Protein AF-A0A972Z982-F1 (afdb_monomer_lite)

Secondary structure (DSSP, 8-state):
----S-SS-S-----HHHHHHHHHHHHHSSS-GGGGS-GGGTTT--HHHHHHHHHHHHHTHHHHHHHHHHHHHHHHTTS-GGGGGTT--PPPHHHHHHTTT-HHHHHHHHHHHHHHHHHHHHTT--HHHHHHHHHHHHHHHHHHT--

Structure (mmCIF, N/CA/C/O backbone):
data_AF-A0A972Z982-F1
#
_entry.id   AF-A0A972Z982-F1
#
loop_
_atom_site.group_PDB
_atom_site.id
_atom_site.type_symbol
_atom_site.label_atom_id
_atom_site.label_alt_id
_atom_site.label_comp_id
_atom_site.label_asym_id
_atom_site.label_entity_id
_atom_site.label_seq_id
_atom_site.pdbx_PDB_ins_code
_atom_site.Cartn_x
_atom_site.Cartn_y
_atom_site.Cartn_z
_atom_site.occupancy
_atom_site.B_iso_or_equiv
_atom_site.auth_seq_id
_atom_site.auth_comp_id
_atom_site.auth_asym_id
_atom_site.auth_atom_id
_atom_site.pdbx_PDB_model_num
ATOM 1 N N . MET A 1 1 ? 2.635 9.068 -37.076 1.00 41.88 1 MET A N 1
ATOM 2 C CA . MET A 1 1 ? 1.487 8.275 -36.590 1.00 41.88 1 MET A CA 1
ATOM 3 C C . MET A 1 1 ? 1.966 6.853 -36.351 1.00 41.88 1 MET A C 1
ATOM 5 O O . MET A 1 1 ? 2.399 6.211 -37.291 1.00 41.88 1 MET A O 1
ATOM 9 N N . SER A 1 2 ? 1.968 6.411 -35.096 1.00 34.19 2 SER A N 1
ATOM 10 C CA . SER A 1 2 ? 2.138 5.009 -34.703 1.00 34.19 2 SER A CA 1
ATOM 11 C C . SER A 1 2 ? 1.362 4.847 -33.404 1.00 34.19 2 SER A C 1
ATOM 13 O O . SER A 1 2 ? 1.885 5.094 -32.318 1.00 34.19 2 SER A O 1
ATOM 15 N N . THR A 1 3 ? 0.073 4.547 -33.521 1.00 48.62 3 THR A N 1
ATOM 16 C CA . THR A 1 3 ? -0.761 4.127 -32.396 1.00 48.62 3 THR A CA 1
ATOM 17 C C . THR A 1 3 ? -0.294 2.734 -32.002 1.00 48.62 3 THR A C 1
ATOM 19 O O . THR A 1 3 ? -0.698 1.743 -32.609 1.00 48.62 3 THR A O 1
ATOM 22 N N . GLY A 1 4 ? 0.627 2.673 -31.036 1.00 48.94 4 GLY A N 1
ATOM 23 C CA . GLY A 1 4 ? 0.966 1.423 -30.364 1.00 48.94 4 GLY A CA 1
ATOM 24 C C . GLY A 1 4 ? -0.307 0.726 -29.863 1.00 48.94 4 GLY A C 1
ATOM 25 O O . GLY A 1 4 ? -1.333 1.392 -29.687 1.00 48.94 4 GLY A O 1
ATOM 26 N N . PRO A 1 5 ? -0.268 -0.604 -29.681 1.00 49.78 5 PRO A N 1
ATOM 27 C CA . PRO A 1 5 ? -1.452 -1.394 -29.355 1.00 49.78 5 PRO A CA 1
ATOM 28 C C . PRO A 1 5 ? -2.155 -0.821 -28.114 1.00 49.78 5 PRO A C 1
ATOM 30 O O . PRO A 1 5 ? -1.471 -0.239 -27.266 1.00 49.78 5 PRO A O 1
ATOM 33 N N . PRO A 1 6 ? -3.494 -0.948 -28.011 1.00 47.31 6 PRO A N 1
ATOM 34 C CA . PRO A 1 6 ? -4.295 -0.311 -26.970 1.00 47.31 6 PRO A CA 1
ATOM 35 C C . PRO A 1 6 ? -3.637 -0.452 -25.594 1.00 47.31 6 PRO A C 1
ATOM 37 O O . PRO A 1 6 ? -3.368 -1.543 -25.101 1.00 47.31 6 PRO A O 1
ATOM 40 N N . ASP A 1 7 ? -3.331 0.705 -25.009 1.00 47.25 7 ASP A N 1
ATOM 41 C CA . ASP A 1 7 ? -2.361 0.911 -23.925 1.00 47.25 7 ASP A CA 1
ATOM 42 C C . ASP A 1 7 ? -2.836 0.447 -22.535 1.00 47.25 7 ASP A C 1
ATOM 44 O O . ASP A 1 7 ? -2.218 0.726 -21.499 1.00 47.25 7 ASP A O 1
ATOM 48 N N . VAL A 1 8 ? -3.945 -0.274 -22.506 1.00 48.09 8 VAL A N 1
ATOM 49 C CA . VAL A 1 8 ? -4.535 -0.907 -21.339 1.00 48.09 8 VAL A CA 1
ATOM 50 C C . VAL A 1 8 ? -4.539 -2.376 -21.694 1.00 48.09 8 VAL A C 1
ATOM 52 O O . VAL A 1 8 ? -5.206 -2.725 -22.654 1.00 48.09 8 VAL A O 1
ATOM 55 N N . LEU A 1 9 ? -3.815 -3.222 -20.955 1.00 40.62 9 LEU A N 1
ATOM 56 C CA . LEU A 1 9 ? -4.176 -4.638 -20.905 1.00 40.62 9 LEU A CA 1
ATOM 57 C C . LEU A 1 9 ? -5.641 -4.657 -20.449 1.00 40.62 9 LEU A C 1
ATOM 59 O O . LEU A 1 9 ? -5.896 -4.337 -19.279 1.00 40.62 9 LEU A O 1
ATOM 63 N N . PRO A 1 10 ? -6.612 -4.910 -21.348 1.00 41.62 10 PRO A N 1
ATOM 64 C CA . PRO A 1 10 ? -7.936 -5.243 -20.879 1.00 41.62 10 PRO A CA 1
ATOM 65 C C . PRO A 1 10 ? -7.746 -6.597 -20.207 1.00 41.62 10 PRO A C 1
ATOM 67 O O . PRO A 1 10 ? -7.065 -7.460 -20.751 1.00 41.62 10 PRO A O 1
ATOM 70 N N . TYR A 1 11 ? -8.297 -6.772 -19.015 1.00 41.81 11 TYR A N 1
ATOM 71 C CA . TYR A 1 11 ? -8.087 -7.978 -18.220 1.00 41.81 11 TYR A CA 1
ATOM 72 C C . TYR A 1 11 ? -6.721 -8.045 -17.527 1.00 41.81 11 TYR A C 1
ATOM 74 O O . TYR A 1 11 ? -5.819 -8.779 -17.909 1.00 41.81 11 TYR A O 1
ATOM 82 N N . VAL A 1 12 ? -6.615 -7.372 -16.381 1.00 48.28 12 VAL A N 1
ATOM 83 C CA . VAL A 1 12 ? -6.021 -8.106 -15.269 1.00 48.28 12 VAL A CA 1
ATOM 84 C C . VAL A 1 12 ? -6.963 -8.031 -14.077 1.00 48.28 12 VAL A C 1
ATOM 86 O O . VAL A 1 12 ? -7.059 -6.970 -13.453 1.00 48.28 12 VAL A O 1
ATOM 89 N N . PRO A 1 13 ? -7.651 -9.130 -13.717 1.00 45.72 13 PRO A N 1
ATOM 90 C CA . PRO A 1 13 ? -8.226 -9.300 -12.392 1.00 45.72 13 PRO A CA 1
ATOM 91 C C . PRO A 1 13 ? -7.080 -9.518 -11.392 1.00 45.72 13 PRO A C 1
ATOM 93 O O . PRO A 1 13 ? -7.070 -10.469 -10.617 1.00 45.72 13 PRO A O 1
ATOM 96 N N . LEU A 1 14 ? -6.066 -8.647 -11.419 1.00 54.94 14 LEU A N 1
ATOM 97 C CA . LEU A 1 14 ? -5.087 -8.573 -10.354 1.00 54.94 14 LEU A CA 1
ATOM 98 C C . LEU A 1 14 ? -5.860 -8.057 -9.152 1.00 54.94 14 LEU A C 1
ATOM 100 O O . LEU A 1 14 ? -6.114 -6.858 -9.009 1.00 54.94 14 LEU A O 1
ATOM 104 N N . CYS A 1 15 ? -6.266 -9.006 -8.312 1.00 71.62 15 CYS A N 1
ATOM 105 C CA . CYS A 1 15 ? -6.743 -8.749 -6.970 1.00 71.62 15 CYS A CA 1
ATOM 106 C C . CYS A 1 15 ? -5.826 -7.699 -6.330 1.00 71.62 15 CYS A C 1
ATOM 108 O O . CYS A 1 15 ? -4.606 -7.735 -6.519 1.00 71.62 15 CYS A O 1
ATOM 110 N N . THR A 1 16 ? -6.394 -6.748 -5.585 1.00 73.81 16 THR A N 1
ATOM 111 C CA . THR A 1 16 ? -5.641 -5.691 -4.889 1.00 73.81 16 THR A CA 1
ATOM 112 C C . THR A 1 16 ? -4.425 -6.249 -4.144 1.00 73.81 16 THR A C 1
ATOM 114 O O . THR A 1 16 ? -3.374 -5.610 -4.136 1.00 73.81 16 THR A O 1
ATOM 117 N N . LEU A 1 17 ? -4.531 -7.476 -3.621 1.00 79.06 17 LEU A N 1
ATOM 118 C CA . LEU A 1 17 ? -3.430 -8.224 -3.024 1.00 79.06 17 LEU A CA 1
ATOM 119 C C . LEU A 1 17 ? -2.216 -8.381 -3.947 1.00 79.06 17 LEU A C 1
ATOM 121 O O . LEU A 1 17 ? -1.097 -8.125 -3.524 1.00 79.06 17 LEU A O 1
ATOM 125 N N . VAL A 1 18 ? -2.410 -8.768 -5.206 1.00 81.88 18 VAL A N 1
ATOM 126 C CA . VAL A 1 18 ? -1.296 -9.017 -6.127 1.00 81.88 18 VAL A CA 1
ATOM 127 C C . VAL A 1 18 ? -0.607 -7.711 -6.520 1.00 81.88 18 VAL A C 1
ATOM 129 O O . VAL A 1 18 ? 0.618 -7.651 -6.574 1.00 81.88 18 VAL A O 1
ATOM 132 N N . ILE A 1 19 ? -1.367 -6.625 -6.702 1.00 82.75 19 ILE A N 1
ATOM 133 C CA . ILE A 1 19 ? -0.782 -5.288 -6.905 1.00 82.75 19 ILE A CA 1
ATOM 134 C C . ILE A 1 19 ? 0.047 -4.885 -5.680 1.00 82.75 19 ILE A C 1
ATOM 136 O O . ILE A 1 19 ? 1.165 -4.390 -5.833 1.00 82.75 19 ILE A O 1
ATOM 140 N N . VAL A 1 20 ? -0.473 -5.121 -4.472 1.00 84.69 20 VAL A N 1
ATOM 141 C CA . VAL A 1 20 ? 0.251 -4.869 -3.218 1.00 84.69 20 VAL A CA 1
ATOM 142 C C . VAL A 1 20 ? 1.535 -5.697 -3.153 1.00 84.69 20 VAL A C 1
ATOM 144 O O . VAL A 1 20 ? 2.582 -5.121 -2.877 1.00 84.69 20 VAL A O 1
ATOM 147 N N . ILE A 1 21 ? 1.495 -6.992 -3.483 1.00 85.62 21 ILE A N 1
ATOM 148 C CA . ILE A 1 21 ? 2.672 -7.875 -3.509 1.00 85.62 21 ILE A CA 1
ATOM 149 C C . ILE A 1 21 ? 3.716 -7.366 -4.506 1.00 85.62 21 ILE A C 1
ATOM 151 O O . ILE A 1 21 ? 4.885 -7.238 -4.157 1.00 85.62 21 ILE A O 1
ATOM 155 N N . LEU A 1 22 ? 3.314 -7.015 -5.730 1.00 87.00 22 LEU A N 1
ATOM 156 C CA . LEU A 1 22 ? 4.231 -6.514 -6.758 1.00 87.00 22 LEU A CA 1
ATOM 157 C C . LEU A 1 22 ? 4.911 -5.206 -6.331 1.00 87.00 22 LEU A C 1
ATOM 159 O O . LEU A 1 22 ? 6.124 -5.042 -6.491 1.00 87.00 22 LEU A O 1
ATOM 163 N N . LEU A 1 23 ? 4.139 -4.269 -5.771 1.00 89.25 23 LEU A N 1
ATOM 164 C CA . LEU A 1 23 ? 4.675 -3.006 -5.266 1.00 89.25 23 LEU A CA 1
ATOM 165 C C . LEU A 1 23 ? 5.571 -3.226 -4.046 1.00 89.25 23 LEU A C 1
ATOM 167 O O . LEU A 1 23 ? 6.636 -2.616 -3.965 1.00 89.25 23 LEU A O 1
ATOM 171 N N . TRP A 1 24 ? 5.174 -4.109 -3.130 1.00 90.75 24 TRP A N 1
ATOM 172 C CA . TRP A 1 24 ? 5.948 -4.449 -1.943 1.00 90.75 24 TRP A CA 1
ATOM 173 C C . TRP A 1 24 ? 7.286 -5.089 -2.308 1.00 90.75 24 TRP A C 1
ATOM 175 O O . TRP A 1 24 ? 8.326 -4.594 -1.881 1.00 90.75 24 TRP A O 1
ATOM 185 N N . SER A 1 25 ? 7.291 -6.109 -3.168 1.00 88.75 25 SER A N 1
ATOM 186 C CA . SER A 1 25 ? 8.512 -6.770 -3.641 1.00 88.75 25 SER A CA 1
ATOM 187 C C . SER A 1 25 ? 9.488 -5.788 -4.287 1.00 88.75 25 SER A C 1
ATOM 189 O O . SER A 1 25 ? 10.700 -5.881 -4.083 1.00 88.75 25 SER A O 1
ATOM 191 N N . TYR A 1 26 ? 8.979 -4.798 -5.026 1.00 90.50 26 TYR A N 1
ATOM 192 C CA . TYR A 1 26 ? 9.811 -3.748 -5.606 1.00 90.50 26 TYR A CA 1
ATOM 193 C C . TYR A 1 26 ? 10.344 -2.748 -4.568 1.00 90.50 26 TYR A C 1
ATOM 195 O O . TYR A 1 26 ? 11.535 -2.427 -4.591 1.00 90.50 26 TYR A O 1
ATOM 203 N N . LEU A 1 27 ? 9.479 -2.224 -3.694 1.00 89.69 27 LEU A N 1
ATOM 204 C CA . LEU A 1 27 ? 9.821 -1.158 -2.744 1.00 89.69 27 LEU A CA 1
ATOM 205 C C . LEU A 1 27 ? 10.667 -1.666 -1.574 1.00 89.69 27 LEU A C 1
ATOM 207 O O . LEU A 1 27 ? 11.557 -0.959 -1.106 1.00 89.69 27 LEU A O 1
ATOM 211 N N . ASN A 1 28 ? 10.395 -2.883 -1.108 1.00 90.69 28 ASN A N 1
ATOM 212 C CA . ASN A 1 28 ? 11.120 -3.514 -0.015 1.00 90.69 28 ASN A CA 1
ATOM 213 C C . ASN A 1 28 ? 12.408 -4.208 -0.495 1.00 90.69 28 ASN A C 1
ATOM 215 O O . ASN A 1 28 ? 13.374 -4.351 0.253 1.00 90.69 28 ASN A O 1
ATOM 219 N N . GLY A 1 29 ? 12.439 -4.637 -1.760 1.00 85.94 29 GLY A N 1
ATOM 220 C CA . GLY A 1 29 ? 13.556 -5.366 -2.346 1.00 85.94 29 GLY A CA 1
ATOM 221 C C . GLY A 1 29 ? 14.716 -4.480 -2.807 1.00 85.94 29 GLY A C 1
ATOM 222 O O . GLY A 1 29 ? 14.551 -3.346 -3.254 1.00 85.94 29 GLY A O 1
ATOM 223 N N . LYS A 1 30 ? 15.926 -5.053 -2.819 1.00 84.50 30 LYS A N 1
ATOM 224 C CA . LYS A 1 30 ? 17.146 -4.398 -3.338 1.00 84.50 30 LYS A CA 1
ATOM 225 C C . LYS A 1 30 ? 17.224 -4.379 -4.875 1.00 84.50 30 LYS A C 1
ATOM 227 O O . LYS A 1 30 ? 18.081 -3.703 -5.438 1.00 84.50 30 LYS A O 1
ATOM 232 N N . ARG A 1 31 ? 16.333 -5.107 -5.552 1.00 81.31 31 ARG A N 1
ATOM 233 C CA . ARG A 1 31 ? 16.358 -5.368 -6.999 1.00 81.31 31 ARG A CA 1
ATOM 234 C C . ARG A 1 31 ? 15.548 -4.332 -7.793 1.00 81.31 31 ARG A C 1
ATOM 236 O O . ARG A 1 31 ? 14.595 -3.758 -7.280 1.00 81.31 31 ARG A O 1
ATOM 243 N N . GLY A 1 32 ? 15.924 -4.094 -9.053 1.00 79.94 32 GLY A N 1
ATOM 244 C CA . GLY A 1 32 ? 15.157 -3.241 -9.974 1.00 79.94 32 GLY A CA 1
ATOM 245 C C . GLY A 1 32 ? 13.818 -3.866 -10.394 1.00 79.94 32 GLY A C 1
ATOM 246 O O . GLY A 1 32 ? 13.617 -5.061 -10.205 1.00 79.94 32 GLY A O 1
ATOM 247 N N . LEU A 1 33 ? 12.933 -3.071 -11.015 1.00 81.62 33 LEU A N 1
ATOM 248 C CA . LEU A 1 33 ? 11.540 -3.439 -11.351 1.00 81.62 33 LEU A CA 1
ATOM 249 C C . LEU A 1 33 ? 11.375 -4.804 -12.034 1.00 81.62 33 LEU A C 1
ATOM 251 O O . LEU A 1 33 ? 10.458 -5.546 -11.710 1.00 81.62 33 LEU A O 1
ATOM 255 N N . ARG A 1 34 ? 12.248 -5.140 -12.990 1.00 78.62 34 ARG A N 1
ATOM 256 C CA . ARG A 1 34 ? 12.184 -6.423 -13.709 1.00 78.62 34 ARG A CA 1
ATOM 257 C C . ARG A 1 34 ? 12.475 -7.615 -12.797 1.00 78.62 34 ARG A C 1
ATOM 259 O O . ARG A 1 34 ? 11.850 -8.654 -12.928 1.00 78.62 34 ARG A O 1
ATOM 266 N N . ASN A 1 35 ? 13.396 -7.437 -11.859 1.00 82.88 35 ASN A N 1
ATOM 267 C CA . ASN A 1 35 ? 13.905 -8.495 -10.990 1.00 82.88 35 ASN A CA 1
ATOM 268 C C . ASN A 1 35 ? 13.149 -8.564 -9.650 1.00 82.88 35 ASN A C 1
ATOM 270 O O . ASN A 1 35 ? 13.538 -9.330 -8.766 1.00 82.88 35 ASN A O 1
ATOM 274 N N . SER A 1 36 ? 12.127 -7.720 -9.474 1.00 82.88 36 SER A N 1
ATOM 275 C CA . SER A 1 36 ? 11.233 -7.707 -8.313 1.00 82.88 36 SER A CA 1
ATOM 276 C C . SER A 1 36 ? 9.882 -8.371 -8.582 1.00 82.88 36 SER A C 1
ATOM 278 O O . SER A 1 36 ? 9.068 -8.446 -7.668 1.00 82.88 36 SER A O 1
ATOM 280 N N . ILE A 1 37 ? 9.620 -8.802 -9.820 1.00 83.31 37 ILE A N 1
ATOM 281 C CA . ILE A 1 37 ? 8.413 -9.554 -10.172 1.00 83.31 37 ILE A CA 1
ATOM 282 C C . ILE A 1 37 ? 8.634 -11.011 -9.733 1.00 83.31 37 ILE A C 1
ATOM 284 O O . ILE A 1 37 ? 9.649 -11.589 -10.130 1.00 83.31 37 ILE A O 1
ATOM 288 N N . PRO A 1 38 ? 7.750 -11.589 -8.897 1.00 79.50 38 PRO A N 1
ATOM 289 C CA . PRO A 1 38 ? 7.787 -13.013 -8.564 1.00 79.50 38 PRO A CA 1
ATOM 290 C C . PRO A 1 38 ? 7.717 -13.875 -9.827 1.00 79.50 38 PRO A C 1
ATOM 292 O O . PRO A 1 38 ? 7.024 -13.506 -10.776 1.00 79.50 38 PRO A O 1
ATOM 295 N N . GLY A 1 39 ? 8.434 -15.000 -9.852 1.00 79.38 39 GLY A N 1
ATOM 296 C CA . GLY A 1 39 ? 8.512 -15.853 -11.044 1.00 79.38 39 GLY A CA 1
ATOM 297 C C . GLY A 1 39 ? 7.135 -16.343 -11.492 1.00 79.38 39 GLY A C 1
ATOM 298 O O . GLY A 1 39 ? 6.830 -16.329 -12.680 1.00 79.38 39 GLY A O 1
ATOM 299 N N . GLU A 1 40 ? 6.269 -16.631 -10.525 1.00 77.50 40 GLU A N 1
ATOM 300 C CA . GLU A 1 40 ? 4.884 -17.076 -10.689 1.00 77.50 40 GLU A CA 1
ATOM 301 C C . GLU A 1 40 ? 3.988 -16.037 -11.383 1.00 77.50 40 GLU A C 1
ATOM 303 O O . GLU A 1 40 ? 2.926 -16.379 -11.886 1.00 77.50 40 GLU A O 1
ATOM 308 N N . LEU A 1 41 ? 4.399 -14.764 -11.404 1.00 73.75 41 LEU A N 1
ATOM 309 C CA . LEU A 1 41 ? 3.668 -13.655 -12.028 1.00 73.75 41 LEU A CA 1
ATOM 310 C C . LEU A 1 41 ? 4.377 -13.110 -13.272 1.00 73.75 41 LEU A C 1
ATOM 312 O O . LEU A 1 41 ? 3.936 -12.107 -13.835 1.00 73.75 41 LEU A O 1
ATOM 316 N N . SER A 1 42 ? 5.504 -13.704 -13.669 1.00 74.69 42 SER A N 1
ATOM 317 C CA . SER A 1 42 ? 6.376 -13.146 -14.706 1.00 74.69 42 SER A CA 1
ATOM 318 C C . SER A 1 42 ? 5.789 -13.236 -16.118 1.00 74.69 42 SER A C 1
ATOM 320 O O . SER A 1 42 ? 6.065 -12.350 -16.929 1.00 74.69 42 SER A O 1
ATOM 322 N N . ASP A 1 43 ? 4.925 -14.222 -16.370 1.00 75.06 43 ASP A N 1
ATOM 323 C CA . ASP A 1 43 ? 4.235 -14.396 -17.653 1.00 75.06 43 ASP A CA 1
ATOM 324 C C . ASP A 1 43 ? 3.087 -13.382 -17.828 1.00 75.06 43 ASP A C 1
ATOM 326 O O . ASP A 1 43 ? 2.900 -12.827 -18.911 1.00 75.06 43 ASP A O 1
ATOM 330 N N . ASP A 1 44 ? 2.390 -13.040 -16.738 1.00 73.06 44 ASP A N 1
ATOM 331 C CA . ASP A 1 44 ? 1.227 -12.137 -16.754 1.00 73.06 44 ASP A CA 1
ATOM 332 C C . ASP A 1 44 ? 1.571 -10.671 -16.433 1.00 73.06 44 ASP A C 1
ATOM 334 O O . ASP A 1 44 ? 0.761 -9.758 -16.633 1.00 73.06 44 ASP A O 1
ATOM 338 N N . THR A 1 45 ? 2.767 -10.403 -15.897 1.00 76.69 45 THR A N 1
ATOM 339 C CA . THR A 1 45 ? 3.164 -9.073 -15.415 1.00 76.69 45 THR A CA 1
ATOM 340 C C . THR A 1 45 ? 4.500 -8.624 -15.983 1.00 76.69 45 THR A C 1
ATOM 342 O O . THR A 1 45 ? 5.529 -9.275 -15.846 1.00 76.69 45 THR A O 1
ATOM 345 N N . THR A 1 46 ? 4.528 -7.398 -16.512 1.00 82.75 46 THR A N 1
ATOM 346 C CA . THR A 1 46 ? 5.760 -6.778 -17.015 1.00 82.75 46 THR A CA 1
ATOM 347 C C . THR A 1 46 ? 6.286 -5.690 -16.079 1.00 82.75 46 THR A C 1
ATOM 349 O O . THR A 1 46 ? 5.533 -5.036 -15.350 1.00 82.75 46 THR A O 1
ATOM 352 N N . ALA A 1 47 ? 7.587 -5.389 -16.171 1.00 83.50 47 ALA A N 1
ATOM 353 C CA . ALA A 1 47 ? 8.195 -4.258 -15.459 1.00 83.50 47 ALA A CA 1
ATOM 354 C C . ALA A 1 47 ? 7.501 -2.919 -15.778 1.00 83.50 47 ALA A C 1
ATOM 356 O O . ALA A 1 47 ? 7.423 -2.033 -14.925 1.00 83.50 47 ALA A O 1
ATOM 357 N N . ARG A 1 48 ? 6.955 -2.780 -16.995 1.00 85.31 48 ARG A N 1
ATOM 358 C CA . ARG A 1 48 ? 6.170 -1.613 -17.415 1.00 85.31 48 ARG A CA 1
ATOM 359 C C . ARG A 1 48 ? 4.846 -1.529 -16.651 1.00 85.31 48 ARG A C 1
ATOM 361 O O . ARG A 1 48 ? 4.479 -0.436 -16.221 1.00 85.31 48 ARG A O 1
ATOM 368 N N . SER A 1 49 ? 4.165 -2.656 -16.439 1.00 83.00 49 SER A N 1
ATOM 369 C CA . SER A 1 49 ? 2.943 -2.724 -15.625 1.00 83.00 49 SER A CA 1
ATOM 370 C C . SER A 1 49 ? 3.222 -2.301 -14.181 1.00 83.00 49 SER A C 1
ATOM 372 O O . SER A 1 49 ? 2.561 -1.396 -13.670 1.00 83.00 49 SER A O 1
ATOM 374 N N . VAL A 1 50 ? 4.275 -2.844 -13.557 1.00 83.69 50 VAL A N 1
ATOM 375 C CA . VAL A 1 50 ? 4.683 -2.460 -12.192 1.00 83.69 50 VAL A CA 1
ATOM 376 C C . VAL A 1 50 ? 5.047 -0.973 -12.113 1.00 83.69 50 VAL A C 1
ATOM 378 O O . VAL A 1 50 ? 4.603 -0.280 -11.199 1.00 83.69 50 VAL A O 1
ATOM 381 N N . ALA A 1 51 ? 5.780 -0.435 -13.095 1.00 86.50 51 ALA A N 1
ATOM 382 C CA . ALA A 1 51 ? 6.110 0.991 -13.152 1.00 86.50 51 ALA A CA 1
ATOM 383 C C . ALA A 1 51 ? 4.859 1.885 -13.221 1.00 86.50 51 ALA A C 1
ATOM 385 O O . ALA A 1 51 ? 4.800 2.933 -12.572 1.00 86.50 51 ALA A O 1
ATOM 386 N N . ARG A 1 52 ? 3.842 1.474 -13.989 1.00 86.19 52 ARG A N 1
ATOM 387 C CA . ARG A 1 52 ? 2.563 2.191 -14.093 1.00 86.19 52 ARG A CA 1
ATOM 388 C C . ARG A 1 52 ? 1.791 2.148 -12.775 1.00 86.19 52 ARG A C 1
ATOM 390 O O . ARG A 1 52 ? 1.326 3.200 -12.330 1.00 86.19 52 ARG A O 1
ATOM 397 N N . TYR A 1 53 ? 1.695 0.985 -12.126 1.00 86.88 53 TYR A N 1
ATOM 398 C CA . TYR A 1 53 ? 1.075 0.873 -10.801 1.00 86.88 53 TYR A CA 1
ATOM 399 C C . TYR A 1 53 ? 1.806 1.721 -9.767 1.00 86.88 53 TYR A C 1
ATOM 401 O O . TYR A 1 53 ? 1.163 2.466 -9.034 1.00 86.88 53 TYR A O 1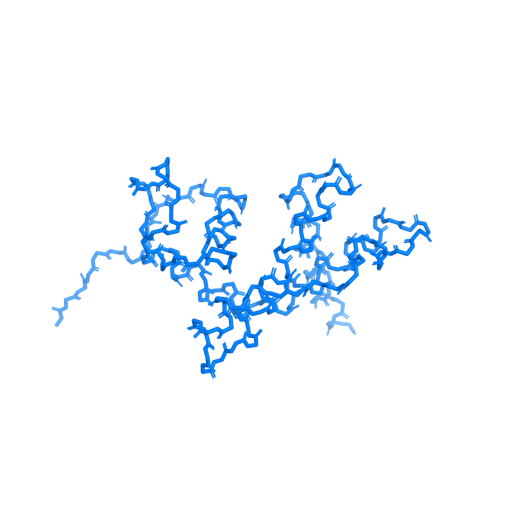
ATOM 409 N N . LEU A 1 54 ? 3.139 1.697 -9.770 1.00 88.12 54 LEU A N 1
ATOM 410 C CA . LEU A 1 54 ? 3.956 2.510 -8.879 1.00 88.12 54 LEU A CA 1
ATOM 411 C C . LEU A 1 54 ? 3.691 4.005 -9.083 1.00 88.12 54 LEU A C 1
ATOM 413 O O . LEU A 1 54 ? 3.489 4.729 -8.112 1.00 88.12 54 LEU A O 1
ATOM 417 N N . LYS A 1 55 ? 3.656 4.474 -10.337 1.00 89.12 55 LYS A N 1
ATOM 418 C CA . LYS A 1 55 ? 3.353 5.877 -10.660 1.00 89.12 55 LYS A CA 1
ATOM 419 C C . LYS A 1 55 ? 1.977 6.289 -10.127 1.00 89.12 55 LYS A C 1
ATOM 421 O O . LYS A 1 55 ? 1.858 7.340 -9.503 1.00 89.12 55 LYS A O 1
ATOM 426 N N . ARG A 1 56 ? 0.953 5.455 -10.337 1.00 87.81 56 ARG A N 1
ATOM 427 C CA . ARG A 1 56 ? -0.406 5.701 -9.826 1.00 87.81 56 ARG A CA 1
ATOM 428 C C . ARG A 1 56 ? -0.431 5.711 -8.297 1.00 87.81 56 ARG A C 1
ATOM 430 O O . ARG A 1 56 ? -0.915 6.672 -7.710 1.00 87.81 56 ARG A O 1
ATOM 437 N N . ALA A 1 57 ? 0.152 4.703 -7.654 1.00 88.06 57 ALA A N 1
ATOM 438 C CA . ALA A 1 57 ? 0.174 4.571 -6.201 1.00 88.06 57 ALA A CA 1
ATOM 439 C C . ALA A 1 57 ? 0.901 5.739 -5.516 1.00 88.06 57 ALA A C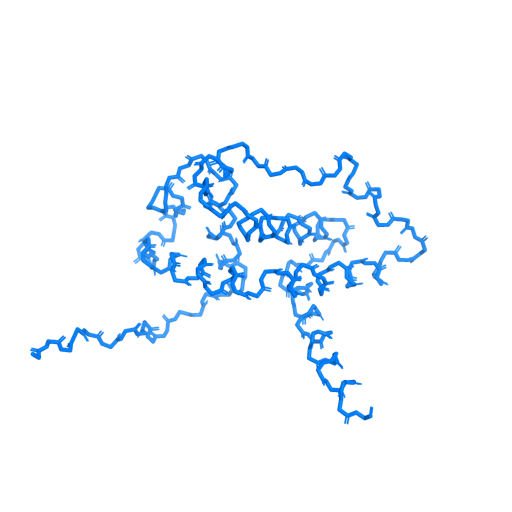 1
ATOM 441 O O . ALA A 1 57 ? 0.417 6.262 -4.516 1.00 88.06 57 ALA A O 1
ATOM 442 N N . LYS A 1 58 ? 2.012 6.221 -6.090 1.00 88.75 58 LYS A N 1
ATOM 443 C CA . LYS A 1 58 ? 2.725 7.406 -5.592 1.00 88.75 58 LYS A CA 1
ATOM 444 C C . LYS A 1 58 ? 1.849 8.658 -5.558 1.00 88.75 58 LYS A C 1
ATOM 446 O O . LYS A 1 58 ? 1.888 9.386 -4.573 1.00 88.75 58 LYS A O 1
ATOM 451 N N . SER A 1 59 ? 1.011 8.879 -6.572 1.00 87.75 59 SER A N 1
ATOM 452 C CA . SER A 1 59 ? 0.143 10.069 -6.629 1.00 87.75 59 SER A CA 1
ATOM 453 C C . SER A 1 59 ? -0.907 10.134 -5.511 1.00 87.75 59 SER A C 1
ATOM 455 O O . SER A 1 59 ? -1.373 11.215 -5.162 1.00 87.75 59 SER A O 1
ATOM 457 N N . VAL A 1 60 ? -1.254 8.990 -4.913 1.00 86.19 60 VAL A N 1
ATOM 458 C CA . VAL A 1 60 ? -2.266 8.877 -3.849 1.00 86.19 60 VAL A CA 1
ATOM 459 C C . VAL A 1 60 ? -1.690 8.351 -2.531 1.00 86.19 60 VAL A C 1
ATOM 461 O O . VAL A 1 60 ? -2.450 8.041 -1.612 1.00 86.19 60 VAL A O 1
ATOM 464 N N . CYS A 1 61 ? -0.362 8.245 -2.413 1.00 88.31 61 CYS A N 1
ATOM 465 C CA . CYS A 1 61 ? 0.293 7.521 -1.320 1.00 88.31 61 CYS A CA 1
ATOM 466 C C . CYS A 1 61 ? -0.021 8.103 0.062 1.00 88.31 61 CYS A C 1
ATOM 468 O O . CYS A 1 61 ? -0.346 7.347 0.971 1.00 88.31 61 CYS A O 1
ATOM 470 N N . LEU A 1 62 ? -0.008 9.432 0.206 1.00 88.56 62 LEU A N 1
ATOM 471 C CA . LEU A 1 62 ? -0.289 10.097 1.480 1.00 88.56 62 LEU A CA 1
ATOM 472 C C . LEU A 1 62 ? -1.734 9.862 1.937 1.00 88.56 62 LEU A C 1
ATOM 474 O O . LEU A 1 62 ? -1.965 9.450 3.070 1.00 88.56 62 LEU A O 1
ATOM 478 N N . LYS A 1 63 ? -2.702 10.059 1.032 1.00 88.06 63 LYS A N 1
ATOM 479 C CA . LYS A 1 63 ? -4.127 9.811 1.310 1.00 88.06 63 LYS A CA 1
ATOM 480 C C . LYS A 1 63 ? -4.369 8.348 1.678 1.00 88.06 63 LYS A C 1
ATOM 482 O O . LYS A 1 63 ? -5.100 8.058 2.618 1.00 88.06 63 LYS A O 1
ATOM 487 N N . THR A 1 64 ? -3.711 7.436 0.962 1.00 87.12 64 THR A N 1
ATOM 488 C CA . THR A 1 64 ? -3.780 5.994 1.227 1.00 87.12 64 THR A CA 1
ATOM 489 C C . THR A 1 64 ? -3.218 5.666 2.610 1.00 87.12 64 THR A C 1
ATOM 491 O O . THR A 1 64 ? -3.872 4.973 3.381 1.00 87.12 64 THR A O 1
ATOM 494 N N . GLN A 1 65 ? -2.049 6.212 2.963 1.00 89.19 65 GLN A N 1
ATOM 495 C CA . GLN A 1 65 ? -1.437 6.014 4.277 1.00 89.19 65 GLN A CA 1
ATOM 496 C C . GLN A 1 65 ? -2.348 6.502 5.411 1.00 89.19 65 GLN A C 1
ATOM 498 O O . GLN A 1 65 ? -2.532 5.791 6.394 1.00 89.19 65 GLN A O 1
ATOM 503 N N . GLN A 1 66 ? -2.929 7.697 5.275 1.00 89.06 66 GLN A N 1
ATOM 504 C CA . GLN A 1 66 ? -3.834 8.268 6.277 1.00 89.06 66 GLN A CA 1
ATOM 505 C C . GLN A 1 66 ? -5.095 7.418 6.455 1.00 89.06 66 GLN A C 1
ATOM 507 O O . GLN A 1 66 ? -5.481 7.125 7.580 1.00 89.06 66 GLN A O 1
ATOM 512 N N . ALA A 1 67 ? -5.709 6.977 5.354 1.00 88.69 67 ALA A N 1
ATOM 513 C CA . ALA A 1 67 ? -6.882 6.110 5.400 1.00 88.69 67 ALA A CA 1
ATOM 514 C C . ALA A 1 67 ? -6.602 4.750 6.046 1.00 88.69 67 ALA A C 1
ATOM 516 O O . ALA A 1 67 ? -7.398 4.289 6.859 1.00 88.69 67 ALA A O 1
ATOM 517 N N . ILE A 1 68 ? -5.456 4.138 5.739 1.00 88.75 68 ILE A N 1
ATOM 518 C CA . ILE A 1 68 ? -5.022 2.906 6.402 1.00 88.75 68 ILE A CA 1
ATOM 519 C C . ILE A 1 68 ? -4.823 3.165 7.899 1.00 88.75 68 ILE A C 1
ATOM 521 O O . ILE A 1 68 ? -5.368 2.433 8.714 1.00 88.75 68 ILE A O 1
ATOM 525 N N . ARG A 1 69 ? -4.106 4.232 8.275 1.00 87.44 69 ARG A N 1
ATOM 526 C CA . ARG A 1 69 ? -3.865 4.580 9.684 1.00 87.44 69 ARG A CA 1
ATOM 527 C C . ARG A 1 69 ? -5.162 4.726 10.480 1.00 87.44 69 ARG A C 1
ATOM 529 O O . ARG A 1 69 ? -5.243 4.191 11.576 1.00 87.44 69 ARG A O 1
ATOM 536 N N . GLU A 1 70 ? -6.155 5.420 9.935 1.00 87.25 70 GLU A N 1
ATOM 537 C CA . GLU A 1 70 ? -7.455 5.607 10.591 1.00 87.25 70 GLU A CA 1
ATOM 538 C C . GLU A 1 70 ? -8.176 4.281 10.836 1.00 87.25 70 GLU A C 1
ATOM 540 O O . GLU A 1 70 ? -8.592 4.018 11.958 1.00 87.25 70 GLU A O 1
ATOM 545 N N . VAL A 1 71 ? -8.266 3.416 9.817 1.00 88.56 71 VAL A N 1
ATOM 546 C CA . VAL A 1 71 ? -8.903 2.095 9.962 1.00 88.56 71 VAL A CA 1
ATOM 547 C C . VAL A 1 71 ? -8.227 1.276 11.054 1.00 88.56 71 VAL A C 1
ATOM 549 O O . VAL A 1 71 ? -8.896 0.586 11.820 1.00 88.56 71 VAL A O 1
ATOM 552 N N . LEU A 1 72 ? -6.901 1.340 11.119 1.00 85.88 72 LEU A N 1
ATOM 553 C CA . LEU A 1 72 ? -6.135 0.577 12.088 1.00 85.88 72 LEU A CA 1
ATOM 554 C C . LEU A 1 72 ? -6.327 1.096 13.521 1.00 85.88 72 LEU A C 1
ATOM 556 O O . LEU A 1 72 ? -6.514 0.286 14.425 1.00 85.88 72 LEU A O 1
ATOM 560 N N . ILE A 1 73 ? -6.354 2.421 13.710 1.00 84.44 73 ILE A N 1
ATOM 561 C CA . ILE A 1 73 ? -6.668 3.051 15.003 1.00 84.44 73 ILE A CA 1
ATOM 562 C C . ILE A 1 73 ? -8.069 2.635 15.462 1.00 84.44 73 ILE A C 1
ATOM 564 O O . ILE A 1 73 ? -8.209 2.081 16.545 1.00 84.44 73 ILE A O 1
ATOM 568 N N . GLU A 1 74 ? -9.085 2.799 14.609 1.00 84.19 74 GLU A N 1
ATOM 569 C CA . GLU A 1 74 ? -10.476 2.460 14.945 1.00 84.19 74 GLU A CA 1
ATOM 570 C C . GLU A 1 74 ? -10.671 0.979 15.294 1.00 84.19 74 GLU A C 1
ATOM 572 O O . GLU A 1 74 ? -11.562 0.637 16.064 1.00 84.19 74 GLU A O 1
ATOM 577 N N . THR A 1 75 ? -9.874 0.083 14.705 1.00 79.94 75 THR A N 1
ATOM 578 C CA . THR A 1 75 ? -10.047 -1.364 14.903 1.00 79.94 75 THR A CA 1
ATOM 579 C C . THR A 1 75 ? -9.333 -1.879 16.159 1.00 79.94 75 THR A C 1
ATOM 581 O O . THR A 1 75 ? -9.726 -2.920 16.675 1.00 79.94 75 THR A O 1
ATOM 584 N N . LYS A 1 76 ? -8.302 -1.183 16.665 1.00 74.50 76 LYS A N 1
ATOM 585 C CA . LYS A 1 76 ? -7.509 -1.620 17.834 1.00 74.50 76 LYS A CA 1
ATOM 586 C C . LYS A 1 76 ? -7.886 -0.908 19.147 1.00 74.50 76 LYS A C 1
ATOM 588 O O . LYS A 1 76 ? -7.296 -1.218 20.181 1.00 74.50 76 LYS A O 1
ATOM 593 N N . GLU A 1 77 ? -8.832 0.034 19.155 1.00 65.75 77 GLU A N 1
ATOM 594 C CA . GLU A 1 77 ? -9.208 0.715 20.404 1.00 65.75 77 GLU A CA 1
ATOM 595 C C . GLU A 1 77 ? -9.694 -0.278 21.482 1.00 65.75 77 GLU A C 1
ATOM 597 O O . GLU A 1 77 ? -10.454 -1.198 21.166 1.00 65.75 77 GLU A O 1
ATOM 602 N N . PRO A 1 78 ? -9.261 -0.125 22.754 1.00 58.66 78 PRO A N 1
ATOM 603 C CA . PRO A 1 78 ? -8.589 1.044 23.345 1.00 58.66 78 PRO A CA 1
ATOM 604 C C . PRO A 1 78 ? -7.040 0.990 23.379 1.00 58.66 78 PRO A C 1
ATOM 606 O O . PRO A 1 78 ? -6.422 1.803 24.062 1.00 58.66 78 PRO A O 1
ATOM 609 N N . GLY A 1 79 ? -6.382 0.046 22.696 1.00 61.03 79 GLY A N 1
ATOM 610 C CA . GLY A 1 79 ? -4.922 -0.127 22.783 1.00 61.03 79 GLY A CA 1
ATOM 611 C C . GLY A 1 79 ? -4.130 0.805 21.851 1.00 61.03 79 GLY A C 1
ATOM 612 O O . GLY A 1 79 ? -4.536 0.990 20.700 1.00 61.03 79 GLY A O 1
ATOM 613 N N . PRO A 1 80 ? -2.970 1.351 22.271 1.00 63.53 80 PRO A N 1
ATOM 614 C CA . PRO A 1 80 ? -2.181 2.252 21.435 1.00 63.53 80 PRO A CA 1
ATOM 615 C C . PRO A 1 80 ? -1.710 1.526 20.168 1.00 63.53 80 PRO A C 1
ATOM 617 O O . PRO A 1 80 ? -1.018 0.498 20.189 1.00 63.53 80 PRO A O 1
ATOM 620 N N . TRP A 1 81 ? -2.128 2.054 19.021 1.00 68.31 81 TRP A N 1
ATOM 621 C CA . TRP A 1 81 ? -1.743 1.550 17.704 1.00 68.31 81 TRP A CA 1
ATOM 622 C C . TRP A 1 81 ? -0.229 1.686 17.474 1.00 68.31 81 TRP A C 1
ATOM 624 O O . TRP A 1 81 ? 0.370 0.903 16.737 1.00 68.31 81 TRP A O 1
ATOM 634 N N . GLU A 1 82 ? 0.405 2.645 18.153 1.00 64.62 82 GLU A N 1
ATOM 635 C CA . GLU A 1 82 ? 1.843 2.906 18.125 1.00 64.62 82 GLU A CA 1
ATOM 636 C C . GLU A 1 82 ? 2.690 1.696 18.556 1.00 64.62 82 GLU A C 1
ATOM 638 O O . GLU A 1 82 ? 3.774 1.494 18.007 1.00 64.62 82 GLU A O 1
ATOM 643 N N . GLU A 1 83 ? 2.191 0.843 19.459 1.00 66.19 83 GLU A N 1
ATOM 644 C CA . GLU A 1 83 ? 2.897 -0.373 19.895 1.00 66.19 83 GLU A CA 1
ATOM 645 C C . GLU A 1 83 ? 3.090 -1.389 18.762 1.00 66.19 83 GLU A C 1
ATOM 647 O O . GLU A 1 83 ? 4.066 -2.136 18.763 1.00 66.19 83 GLU A O 1
ATOM 652 N N . CYS A 1 84 ? 2.214 -1.386 17.749 1.00 65.19 84 CYS A N 1
ATOM 653 C CA . CYS A 1 84 ? 2.347 -2.263 16.579 1.00 65.19 84 CYS A CA 1
ATOM 654 C C . CYS A 1 84 ? 3.573 -1.922 15.715 1.00 65.19 84 CYS A C 1
ATOM 656 O O . CYS A 1 84 ? 3.942 -2.699 14.840 1.00 65.19 84 CYS A O 1
ATOM 658 N N . PHE A 1 85 ? 4.190 -0.754 15.921 1.00 67.38 85 PHE A N 1
ATOM 659 C CA . PHE A 1 85 ? 5.326 -0.264 15.141 1.00 67.38 85 PHE A CA 1
ATOM 660 C C . PHE A 1 85 ? 6.461 0.178 16.055 1.00 67.38 85 PHE A C 1
ATOM 662 O O . PHE A 1 85 ? 7.037 1.248 15.849 1.00 67.38 85 PHE A O 1
ATOM 669 N N . PHE A 1 86 ? 6.772 -0.624 17.073 1.00 52.22 86 PHE A N 1
ATOM 670 C CA . PHE A 1 86 ? 7.887 -0.379 17.983 1.00 52.22 86 PHE A CA 1
ATOM 671 C C . PHE A 1 86 ? 9.169 -0.116 17.164 1.00 52.22 86 PHE A C 1
ATOM 673 O O . PHE A 1 86 ? 9.606 -1.003 16.444 1.00 52.22 86 PHE A O 1
ATOM 680 N N . SER A 1 87 ? 9.718 1.109 17.246 1.00 56.25 87 SER A N 1
ATOM 681 C CA . SER A 1 87 ? 10.825 1.705 16.449 1.00 56.25 87 SER A CA 1
ATOM 682 C C . SER A 1 87 ? 10.460 2.610 15.261 1.00 56.25 87 SER A C 1
ATOM 684 O O . SER A 1 87 ? 11.351 3.204 14.653 1.00 56.25 87 SER A O 1
ATOM 686 N N . GLY A 1 88 ? 9.183 2.741 14.909 1.00 66.81 88 GLY A N 1
ATOM 687 C CA . GLY A 1 88 ? 8.746 3.442 13.705 1.00 66.81 88 GLY A CA 1
ATOM 688 C C . GLY A 1 88 ? 9.104 2.687 12.417 1.00 66.81 88 GLY A C 1
ATOM 689 O O . GLY A 1 88 ? 10.137 2.028 12.295 1.00 66.81 88 GLY A O 1
ATOM 690 N N . LEU A 1 89 ? 8.236 2.786 11.408 1.00 78.75 89 LEU A N 1
ATOM 691 C CA . LEU A 1 89 ? 8.472 2.172 10.101 1.00 78.75 89 LEU A CA 1
ATOM 692 C C . LEU A 1 89 ? 9.581 2.918 9.345 1.00 78.75 89 LEU A C 1
ATOM 694 O O . LEU A 1 89 ? 9.344 3.950 8.694 1.00 78.75 89 LEU A O 1
ATOM 698 N N . SER A 1 90 ? 10.793 2.370 9.426 1.00 85.62 90 SER A N 1
ATOM 699 C CA . SER A 1 90 ? 11.977 2.864 8.725 1.00 85.62 90 SER A CA 1
ATOM 700 C C . SER A 1 90 ? 12.126 2.180 7.360 1.00 85.62 90 SER A C 1
ATOM 702 O O . SER A 1 90 ? 12.259 0.958 7.309 1.00 85.62 90 SER A O 1
ATOM 704 N N . PRO A 1 91 ? 12.092 2.934 6.245 1.00 87.38 91 PRO A N 1
ATOM 705 C CA . PRO A 1 91 ? 12.208 2.355 4.911 1.00 87.38 91 PRO A CA 1
ATOM 706 C C . PRO A 1 91 ? 13.602 1.751 4.673 1.00 87.38 91 PRO A C 1
ATOM 708 O O . PRO A 1 91 ? 14.589 2.256 5.212 1.00 87.38 91 PRO A O 1
ATOM 711 N N . PRO A 1 92 ? 13.732 0.736 3.800 1.00 89.50 92 PRO A N 1
ATOM 712 C CA . PRO A 1 92 ? 15.029 0.191 3.428 1.00 89.50 92 PRO A CA 1
ATOM 713 C C . PRO A 1 92 ? 15.927 1.252 2.788 1.00 89.50 92 PRO A C 1
ATOM 715 O O . PRO A 1 92 ? 15.523 1.949 1.859 1.00 89.50 92 PRO A O 1
ATOM 718 N N . GLU A 1 93 ? 17.200 1.284 3.174 1.00 89.06 93 GLU A N 1
ATOM 719 C CA . GLU A 1 93 ? 18.211 2.183 2.598 1.00 89.06 93 GLU A CA 1
ATOM 720 C C . GLU A 1 93 ? 18.291 2.074 1.059 1.00 89.06 93 GLU A C 1
ATOM 722 O O . GLU A 1 93 ? 18.470 3.056 0.335 1.00 89.06 93 GLU A O 1
ATOM 727 N N . SER A 1 94 ? 18.077 0.867 0.522 1.00 88.88 94 SER A N 1
ATOM 728 C CA . SER A 1 94 ? 18.042 0.638 -0.927 1.00 88.88 94 SER A CA 1
ATOM 729 C C . SER A 1 94 ? 16.912 1.391 -1.646 1.00 88.88 94 SER A C 1
ATOM 731 O O . SER A 1 94 ? 17.097 1.805 -2.793 1.00 88.88 94 SER A O 1
ATOM 733 N N . LEU A 1 95 ? 15.781 1.629 -0.971 1.00 89.94 95 LEU A N 1
ATOM 734 C CA . LEU A 1 95 ? 14.667 2.419 -1.492 1.00 89.94 95 LEU A CA 1
ATOM 735 C C . LEU A 1 95 ? 15.063 3.894 -1.603 1.00 89.94 95 LEU A C 1
ATOM 737 O O . LEU A 1 95 ? 14.867 4.507 -2.656 1.00 89.94 95 LEU A O 1
ATOM 741 N N . ILE A 1 96 ? 15.669 4.432 -0.539 1.00 89.38 96 ILE A N 1
ATOM 742 C CA . ILE A 1 96 ? 16.141 5.822 -0.468 1.00 89.38 96 ILE A CA 1
ATOM 743 C C . ILE A 1 96 ? 17.150 6.078 -1.592 1.00 89.38 96 ILE A C 1
ATOM 745 O O . ILE A 1 96 ? 17.003 7.020 -2.372 1.00 89.38 96 ILE A O 1
ATOM 749 N N . ARG A 1 97 ? 18.130 5.181 -1.755 1.00 89.12 97 ARG A N 1
ATOM 750 C CA . ARG A 1 97 ? 19.146 5.288 -2.813 1.00 89.12 97 ARG A CA 1
ATOM 751 C C . ARG A 1 97 ? 18.560 5.210 -4.222 1.00 89.12 97 ARG A C 1
ATOM 753 O O . ARG A 1 97 ? 19.027 5.922 -5.108 1.00 89.12 97 ARG A O 1
ATOM 760 N N . ARG A 1 98 ? 17.547 4.369 -4.449 1.00 89.31 98 ARG A N 1
ATOM 761 C CA . ARG A 1 98 ? 16.908 4.225 -5.769 1.00 89.31 98 ARG A CA 1
ATOM 762 C C . ARG A 1 98 ? 16.073 5.448 -6.147 1.00 89.31 98 ARG A C 1
ATOM 764 O O . ARG A 1 98 ? 15.994 5.795 -7.322 1.00 89.31 98 ARG A O 1
ATOM 771 N N . HIS A 1 99 ? 15.469 6.110 -5.165 1.00 86.81 99 HIS A N 1
ATOM 772 C CA . HIS A 1 99 ? 14.594 7.263 -5.367 1.00 86.81 99 HIS A CA 1
ATOM 773 C C . HIS A 1 99 ? 15.233 8.601 -4.961 1.00 86.81 99 HIS A C 1
ATOM 775 O O . HIS A 1 99 ? 14.509 9.539 -4.669 1.00 86.81 99 HIS A O 1
ATOM 781 N N . ARG A 1 100 ? 16.568 8.733 -5.020 1.00 81.88 100 ARG A N 1
ATOM 782 C CA . ARG A 1 100 ? 17.334 9.920 -4.567 1.00 81.88 100 ARG A CA 1
ATOM 783 C C . ARG A 1 100 ? 16.753 11.291 -4.937 1.00 81.88 100 ARG A C 1
ATOM 785 O O . ARG A 1 100 ? 16.855 12.204 -4.133 1.00 81.88 100 ARG A O 1
ATOM 792 N N . ARG A 1 101 ? 16.176 11.451 -6.136 1.00 83.06 101 ARG A N 1
ATOM 793 C CA . ARG A 1 101 ? 15.603 12.738 -6.585 1.00 83.06 101 ARG A CA 1
ATOM 794 C C . ARG A 1 101 ? 14.292 13.103 -5.886 1.00 83.06 101 ARG A C 1
ATOM 796 O O . ARG A 1 101 ? 14.024 14.279 -5.702 1.00 83.06 101 ARG A O 1
ATOM 803 N N . ASP A 1 102 ? 13.485 12.107 -5.536 1.00 79.06 102 ASP A N 1
ATOM 804 C CA . ASP A 1 102 ? 12.238 12.284 -4.789 1.00 79.06 102 ASP A CA 1
ATOM 805 C C . ASP A 1 102 ? 11.943 11.005 -3.984 1.00 79.06 102 ASP A C 1
ATOM 807 O O . ASP A 1 102 ? 11.194 10.119 -4.430 1.00 79.06 102 ASP A O 1
ATOM 811 N N . PRO A 1 103 ? 12.586 10.856 -2.812 1.00 85.88 103 PRO A N 1
ATOM 812 C CA . PRO A 1 103 ? 12.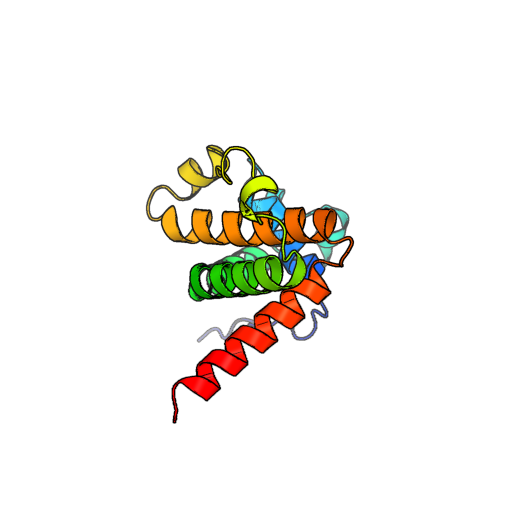383 9.691 -1.966 1.00 85.88 103 PRO A CA 1
ATOM 813 C C . PRO A 1 103 ? 11.049 9.770 -1.222 1.00 85.88 103 PRO A C 1
ATOM 815 O O . PRO A 1 103 ? 10.519 8.732 -0.837 1.00 85.88 103 PRO A O 1
ATOM 818 N N . SER A 1 104 ? 10.483 10.970 -1.052 1.00 88.00 104 SER A N 1
ATOM 819 C CA . SER A 1 104 ? 9.350 11.234 -0.162 1.00 88.00 104 SER A CA 1
ATOM 820 C C . SER A 1 104 ? 8.137 10.361 -0.494 1.00 88.00 104 SER A C 1
ATOM 822 O O . SER A 1 104 ? 7.680 9.586 0.342 1.00 88.00 104 SER A O 1
ATOM 824 N N . GLN A 1 105 ? 7.685 10.375 -1.749 1.00 89.38 105 GLN A N 1
ATOM 825 C CA . GLN A 1 105 ? 6.524 9.602 -2.191 1.00 89.38 105 GLN A CA 1
ATOM 826 C C . GLN A 1 105 ? 6.770 8.092 -2.134 1.00 89.38 105 GLN A C 1
ATOM 828 O O . GLN A 1 105 ? 5.863 7.318 -1.834 1.00 89.38 105 GLN A O 1
ATOM 833 N N . ALA A 1 106 ? 7.996 7.655 -2.437 1.00 90.25 106 ALA A N 1
ATOM 834 C CA . ALA A 1 106 ? 8.358 6.242 -2.388 1.00 90.25 106 ALA A CA 1
ATOM 835 C C . ALA A 1 106 ? 8.388 5.724 -0.943 1.00 90.25 106 ALA A C 1
ATOM 837 O O . ALA A 1 106 ? 7.875 4.641 -0.675 1.00 90.25 106 ALA A O 1
ATOM 838 N N . VAL A 1 107 ? 8.931 6.520 -0.019 1.00 91.50 107 VAL A N 1
ATOM 839 C CA . VAL A 1 107 ? 8.959 6.231 1.418 1.00 91.50 107 VAL A CA 1
ATOM 840 C C . VAL A 1 107 ? 7.549 6.230 2.000 1.00 91.50 107 VAL A C 1
ATOM 842 O O . VAL A 1 107 ? 7.195 5.296 2.713 1.00 91.50 107 VAL A O 1
ATOM 845 N N . THR A 1 108 ? 6.721 7.221 1.669 1.00 91.69 108 THR A N 1
ATOM 846 C CA . THR A 1 108 ? 5.316 7.283 2.099 1.00 91.69 108 THR A CA 1
ATOM 847 C C . THR A 1 108 ? 4.531 6.072 1.607 1.00 91.69 108 THR A C 1
ATOM 849 O O . THR A 1 108 ? 3.819 5.443 2.386 1.00 91.69 108 THR A O 1
ATOM 852 N N . LEU A 1 109 ? 4.699 5.691 0.337 1.00 91.75 109 LEU A N 1
ATOM 853 C CA .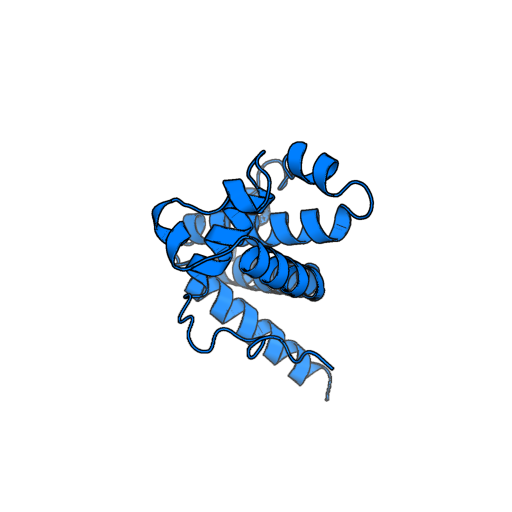 LEU A 1 109 ? 4.060 4.495 -0.205 1.00 91.75 109 LEU A CA 1
ATOM 854 C C . LEU A 1 109 ? 4.558 3.218 0.485 1.00 91.75 109 LEU A C 1
ATOM 856 O O . LEU A 1 109 ? 3.744 2.374 0.845 1.00 91.75 109 LEU A O 1
ATOM 860 N N . TRP A 1 110 ? 5.868 3.086 0.710 1.00 93.50 110 TRP A N 1
ATOM 861 C CA . TRP A 1 110 ? 6.423 1.946 1.442 1.00 93.50 110 TRP A CA 1
ATOM 862 C C . TRP A 1 110 ? 5.851 1.863 2.862 1.00 93.50 110 TRP A C 1
ATOM 864 O O . TRP A 1 110 ? 5.405 0.794 3.268 1.00 93.50 110 TRP A O 1
ATOM 874 N N . ARG A 1 111 ? 5.763 2.989 3.584 1.00 91.44 111 ARG A N 1
ATOM 875 C CA . ARG A 1 111 ? 5.153 3.043 4.921 1.00 91.44 111 ARG A CA 1
ATOM 876 C C . ARG A 1 111 ? 3.683 2.649 4.890 1.00 91.44 111 ARG A C 1
ATOM 878 O O . ARG A 1 111 ? 3.263 1.882 5.743 1.00 91.44 111 ARG A O 1
ATOM 885 N N . ALA A 1 112 ? 2.914 3.126 3.912 1.00 90.94 112 ALA A N 1
ATOM 886 C CA . ALA A 1 112 ? 1.507 2.755 3.764 1.00 90.94 112 ALA A CA 1
ATOM 887 C C . ALA A 1 112 ? 1.331 1.236 3.601 1.00 90.94 112 ALA A C 1
ATOM 889 O O . ALA A 1 112 ? 0.500 0.637 4.278 1.00 90.94 112 ALA A O 1
ATOM 890 N N . LEU A 1 113 ? 2.147 0.609 2.747 1.00 91.56 113 LEU A N 1
ATOM 891 C CA . LEU A 1 113 ? 2.118 -0.842 2.549 1.00 91.56 113 LEU A CA 1
ATOM 892 C C . LEU A 1 113 ? 2.607 -1.603 3.788 1.00 91.56 113 LEU A C 1
ATOM 894 O O . LEU A 1 113 ? 2.005 -2.605 4.153 1.00 91.56 113 LEU A O 1
ATOM 898 N N . ALA A 1 114 ? 3.642 -1.116 4.471 1.00 91.31 114 ALA A N 1
ATOM 899 C CA . ALA A 1 114 ? 4.123 -1.727 5.705 1.00 91.31 114 ALA A CA 1
ATOM 900 C C . ALA A 1 114 ? 3.070 -1.659 6.827 1.00 91.31 114 ALA A C 1
ATOM 902 O O . ALA A 1 114 ? 2.843 -2.655 7.504 1.00 91.31 114 ALA A O 1
ATOM 903 N N . MET A 1 115 ? 2.368 -0.527 6.979 1.00 89.75 115 MET A N 1
ATOM 904 C CA . MET A 1 115 ? 1.246 -0.402 7.920 1.00 89.75 115 MET A CA 1
ATOM 905 C C . MET A 1 115 ? 0.121 -1.380 7.597 1.00 89.75 115 MET A C 1
ATOM 907 O O . MET A 1 115 ? -0.457 -1.961 8.508 1.00 89.75 115 MET A O 1
ATOM 911 N N . LEU A 1 116 ? -0.178 -1.568 6.310 1.00 89.75 116 LEU A N 1
ATOM 912 C CA . LEU A 1 116 ? -1.193 -2.516 5.868 1.00 89.75 116 LEU A CA 1
ATOM 913 C C . LEU A 1 116 ? -0.818 -3.961 6.216 1.00 89.75 116 LEU A C 1
ATOM 915 O O . LEU A 1 116 ? -1.667 -4.697 6.705 1.00 89.75 116 LEU A O 1
ATOM 919 N N . LEU A 1 117 ? 0.432 -4.357 5.962 1.00 88.50 117 LEU A N 1
ATOM 920 C CA . LEU A 1 117 ? 0.916 -5.714 6.223 1.00 88.50 117 LEU A CA 1
ATOM 921 C C . LEU A 1 117 ? 0.984 -6.003 7.726 1.00 88.50 117 LEU A C 1
ATOM 923 O O . LEU A 1 117 ? 0.348 -6.943 8.190 1.00 88.50 117 LEU A O 1
ATOM 927 N N . VAL A 1 118 ? 1.639 -5.142 8.506 1.00 88.06 118 VAL A N 1
ATOM 928 C CA . VAL A 1 118 ? 1.673 -5.282 9.973 1.00 88.06 118 VAL A CA 1
ATOM 929 C C . VAL A 1 118 ? 0.259 -5.248 10.547 1.00 88.06 118 VAL A C 1
ATOM 931 O O . VAL A 1 118 ? -0.092 -6.048 11.407 1.00 88.06 118 VAL A O 1
ATOM 934 N N . GLY A 1 119 ? -0.591 -4.352 10.044 1.00 87.12 119 GLY A N 1
ATOM 935 C CA . GLY A 1 119 ? -1.967 -4.260 10.505 1.00 87.12 119 GLY A CA 1
ATOM 936 C C . GLY A 1 119 ? -2.805 -5.490 10.179 1.00 87.12 119 GLY A C 1
ATOM 937 O O . GLY A 1 119 ? -3.637 -5.882 10.991 1.00 87.12 119 GLY A O 1
ATOM 938 N N . SER A 1 120 ? -2.554 -6.129 9.035 1.00 88.44 120 SER A N 1
ATOM 939 C CA . SER A 1 120 ? -3.205 -7.389 8.675 1.00 88.44 120 SER A CA 1
ATOM 940 C C . SER A 1 120 ? -2.840 -8.526 9.628 1.00 88.44 120 SER A C 1
ATOM 942 O O . SER A 1 120 ? -3.718 -9.290 10.023 1.00 88.44 120 SER A O 1
ATOM 944 N N . GLU A 1 121 ? -1.579 -8.584 10.058 1.00 87.88 121 GLU A N 1
ATOM 945 C CA . GLU A 1 121 ? -1.099 -9.570 11.027 1.00 87.88 121 GLU A CA 1
ATOM 946 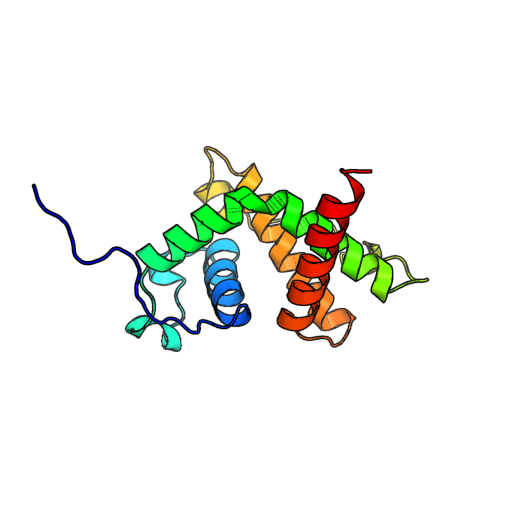C C . GLU A 1 121 ? -1.693 -9.313 12.415 1.00 87.88 121 GLU A C 1
ATOM 948 O O . GLU A 1 121 ? -2.326 -10.196 12.989 1.00 87.88 121 GLU A O 1
ATOM 953 N N . VAL A 1 122 ? -1.567 -8.084 12.926 1.00 84.88 122 VAL A N 1
ATOM 954 C CA . VAL A 1 122 ? -2.038 -7.714 14.271 1.00 84.88 122 VAL A CA 1
ATOM 955 C C . VAL A 1 122 ? -3.545 -7.914 14.425 1.00 84.88 122 VAL A C 1
ATOM 957 O O . VAL A 1 122 ? -4.002 -8.392 15.459 1.00 84.88 122 VAL A O 1
ATOM 960 N N . LEU A 1 123 ? -4.326 -7.544 13.410 1.00 84.50 123 LEU A N 1
ATOM 961 C CA . LEU A 1 123 ? -5.788 -7.607 13.465 1.00 84.50 123 LEU A CA 1
ATOM 962 C C . LEU A 1 123 ? -6.350 -8.941 12.959 1.00 84.50 123 LEU A C 1
ATOM 964 O O . LEU A 1 123 ? -7.569 -9.085 12.892 1.00 84.50 123 LEU A O 1
ATOM 968 N N . SER A 1 124 ? -5.495 -9.897 12.566 1.00 86.88 124 SER A N 1
ATOM 969 C CA . SER A 1 124 ? -5.912 -11.159 11.931 1.00 86.88 124 SER A CA 1
ATOM 970 C C . SER A 1 124 ? -6.909 -10.945 10.777 1.00 86.88 124 SER A C 1
ATOM 972 O O . SER A 1 124 ? -7.866 -11.698 10.598 1.00 86.88 124 SER A O 1
ATOM 974 N N . ALA A 1 125 ? -6.701 -9.885 9.990 1.00 85.62 125 ALA A N 1
ATOM 975 C CA . ALA A 1 125 ? -7.599 -9.447 8.925 1.00 85.62 125 ALA A CA 1
ATOM 976 C C . ALA A 1 125 ? -6.856 -9.402 7.591 1.00 85.62 125 ALA A C 1
ATOM 978 O O . ALA A 1 125 ? -5.703 -8.993 7.532 1.00 85.62 125 ALA A O 1
ATOM 979 N N . SER A 1 126 ? -7.506 -9.765 6.483 1.00 87.50 126 SER A N 1
ATOM 980 C CA . SER A 1 126 ? -6.815 -9.736 5.188 1.00 87.50 126 SER A CA 1
ATOM 981 C C . SER A 1 126 ? -6.421 -8.301 4.775 1.00 87.50 126 SER A C 1
ATOM 983 O O . SER A 1 126 ? -7.214 -7.367 4.956 1.00 87.50 126 SER A O 1
ATOM 985 N N . PRO A 1 127 ? -5.258 -8.099 4.119 1.00 86.00 127 PRO A N 1
ATOM 986 C CA . PRO A 1 127 ? -4.873 -6.797 3.566 1.00 86.00 127 PRO A CA 1
ATOM 987 C C . PRO A 1 127 ? -5.929 -6.204 2.621 1.00 86.00 127 PRO A C 1
ATOM 989 O O . PRO A 1 127 ? -6.124 -4.992 2.572 1.00 86.00 127 PRO A O 1
ATOM 992 N N . CYS A 1 128 ? -6.648 -7.054 1.880 1.00 86.62 128 CYS A N 1
ATOM 993 C CA . CYS A 1 128 ? -7.727 -6.615 0.993 1.00 86.62 128 CYS A CA 1
ATOM 994 C C . CYS A 1 128 ? -8.893 -6.003 1.767 1.00 86.62 128 CYS A C 1
ATOM 996 O O . CYS A 1 128 ? -9.415 -4.967 1.362 1.00 86.62 128 CYS A O 1
ATOM 998 N N . HIS A 1 129 ? -9.278 -6.620 2.885 1.00 85.88 129 HIS A N 1
ATOM 999 C CA . HIS A 1 129 ? -10.356 -6.120 3.729 1.00 85.88 129 HIS A CA 1
ATOM 1000 C C . HIS A 1 129 ? -9.996 -4.762 4.345 1.00 85.88 129 HIS A C 1
ATOM 1002 O O . HIS A 1 129 ? -10.777 -3.814 4.259 1.00 85.88 129 HIS A O 1
ATOM 1008 N N . LEU A 1 130 ? -8.778 -4.626 4.877 1.00 87.19 130 LEU A N 1
ATOM 1009 C CA . LEU A 1 130 ? -8.287 -3.355 5.420 1.00 87.19 130 LEU A CA 1
ATOM 1010 C C . LEU A 1 130 ? -8.212 -2.259 4.344 1.00 87.19 130 LEU A C 1
ATOM 1012 O O . LEU A 1 130 ? -8.637 -1.130 4.583 1.00 87.19 130 LEU A O 1
ATOM 1016 N N . MET A 1 131 ? -7.752 -2.592 3.133 1.00 87.94 131 MET A N 1
ATOM 1017 C CA . MET A 1 131 ? -7.751 -1.666 1.993 1.00 87.94 131 MET A CA 1
ATOM 1018 C C . MET A 1 131 ? -9.160 -1.254 1.558 1.00 87.94 131 MET A C 1
ATOM 1020 O O . MET A 1 131 ? -9.370 -0.093 1.203 1.00 87.94 131 MET A O 1
ATOM 1024 N N . ALA A 1 132 ? -10.125 -2.175 1.578 1.00 88.25 132 ALA A N 1
ATOM 1025 C CA . ALA A 1 132 ? -11.516 -1.875 1.254 1.00 88.25 132 ALA A CA 1
ATOM 1026 C C . ALA A 1 132 ? -12.118 -0.888 2.265 1.00 88.25 132 ALA A C 1
ATOM 1028 O O . ALA A 1 132 ? -12.661 0.139 1.857 1.00 88.25 132 ALA A O 1
ATOM 1029 N N . ARG A 1 133 ? -11.921 -1.128 3.570 1.00 88.81 133 ARG A N 1
ATOM 1030 C CA . ARG A 1 133 ? -12.344 -0.198 4.631 1.00 88.81 133 ARG A CA 1
ATOM 1031 C C . ARG A 1 133 ? -11.649 1.158 4.515 1.00 88.81 133 ARG A C 1
ATOM 1033 O O . ARG A 1 133 ? -12.292 2.196 4.643 1.00 88.81 133 ARG A O 1
ATOM 1040 N N . ALA A 1 134 ? -10.351 1.175 4.206 1.00 88.50 134 ALA A N 1
ATOM 1041 C CA . ALA A 1 134 ? -9.606 2.419 4.013 1.00 88.50 134 ALA A CA 1
ATOM 1042 C C . ALA A 1 134 ? -10.153 3.218 2.820 1.00 88.50 134 ALA A C 1
ATOM 1044 O O . ALA A 1 134 ? -10.306 4.439 2.894 1.00 88.50 134 ALA A O 1
ATOM 1045 N N . ARG A 1 135 ? -10.504 2.537 1.724 1.00 86.50 135 ARG A N 1
ATOM 1046 C CA . ARG A 1 135 ? -11.143 3.168 0.565 1.00 86.50 135 ARG A CA 1
ATOM 1047 C C . ARG A 1 135 ? -12.498 3.765 0.930 1.00 86.50 135 ARG A C 1
ATOM 1049 O O . ARG A 1 135 ? -12.750 4.912 0.578 1.00 86.50 135 ARG A O 1
ATOM 1056 N N . GLU A 1 136 ? -13.335 3.023 1.645 1.00 87.31 136 GLU A N 1
ATOM 1057 C CA . GLU A 1 136 ? -14.641 3.503 2.102 1.00 87.31 136 GLU A CA 1
ATOM 1058 C C . GLU A 1 136 ? -14.506 4.776 2.950 1.00 87.31 136 GLU A C 1
ATOM 1060 O O . GLU A 1 136 ? -15.148 5.785 2.665 1.00 87.31 136 GLU A O 1
ATOM 1065 N N . LYS A 1 137 ? -13.581 4.787 3.915 1.00 83.44 137 LYS A N 1
ATOM 1066 C CA . LYS A 1 137 ? -13.275 5.967 4.742 1.00 83.44 137 LYS A CA 1
ATOM 1067 C C . LYS A 1 137 ? -12.782 7.160 3.927 1.00 83.44 137 LYS A C 1
ATOM 1069 O O . LYS A 1 137 ? -13.141 8.304 4.211 1.00 83.44 137 LYS A O 1
ATOM 1074 N N . ALA A 1 138 ? -11.954 6.917 2.915 1.00 84.50 138 ALA A N 1
ATOM 1075 C CA . ALA A 1 138 ? -11.482 7.974 2.029 1.00 84.50 138 ALA A CA 1
ATOM 1076 C C . ALA A 1 138 ? -12.629 8.591 1.208 1.00 84.50 138 ALA A C 1
ATOM 1078 O O . ALA A 1 138 ? -12.641 9.807 1.017 1.00 84.50 138 ALA A O 1
ATOM 1079 N N . GLU A 1 139 ? -13.599 7.791 0.755 1.00 83.31 139 GLU A N 1
ATOM 1080 C CA . GLU A 1 139 ? -14.802 8.297 0.077 1.00 83.31 139 GLU A CA 1
ATOM 1081 C C . GLU A 1 139 ? -15.729 9.051 1.043 1.00 83.31 139 GLU A C 1
ATOM 1083 O O . GLU A 1 139 ? -16.145 10.167 0.732 1.00 83.31 139 GLU A O 1
ATOM 1088 N N . GLN A 1 140 ? -15.958 8.523 2.251 1.00 80.19 140 GLN A N 1
ATOM 1089 C CA . GLN A 1 140 ? -16.733 9.206 3.299 1.00 80.19 140 GLN A CA 1
ATOM 1090 C C . GLN A 1 140 ? -16.144 10.578 3.667 1.00 80.19 140 GLN A C 1
ATOM 1092 O O . GLN A 1 140 ? -16.870 11.520 3.983 1.00 80.19 140 GLN A O 1
ATOM 1097 N N . ARG A 1 141 ? -14.816 10.735 3.620 1.00 74.31 141 ARG A 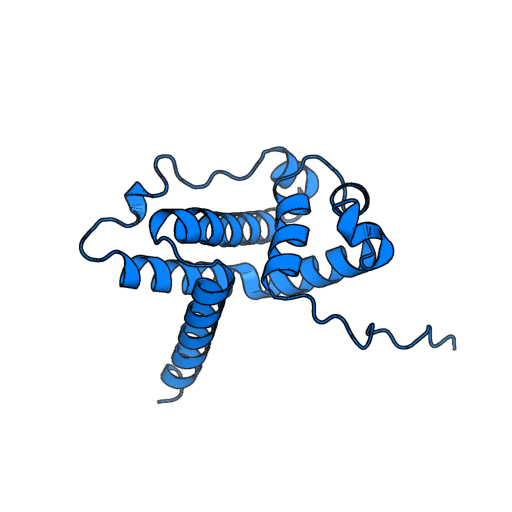N 1
ATOM 1098 C CA . ARG A 1 141 ? -14.182 12.046 3.823 1.00 74.31 141 ARG A CA 1
ATOM 1099 C C . ARG A 1 141 ? -14.506 13.025 2.708 1.00 74.31 141 ARG A C 1
ATOM 1101 O O . ARG A 1 141 ? -14.809 14.173 3.007 1.00 74.31 141 ARG A O 1
ATOM 1108 N N . LYS A 1 142 ? -14.480 12.596 1.444 1.00 70.25 142 LYS A N 1
ATOM 1109 C CA . LYS A 1 142 ? -14.859 13.477 0.327 1.00 70.25 142 LYS A CA 1
ATOM 1110 C C . LYS A 1 142 ? -16.303 13.956 0.467 1.00 70.25 142 LYS A C 1
ATOM 1112 O O . LYS A 1 142 ? -16.559 15.126 0.219 1.00 70.25 142 LYS A O 1
ATOM 1117 N N . SER A 1 143 ? -17.217 13.085 0.905 1.00 61.59 143 SER A N 1
ATOM 1118 C CA . SER A 1 143 ? -18.621 13.461 1.113 1.00 61.59 143 SER A CA 1
ATOM 1119 C C . SER A 1 143 ? -18.826 14.396 2.308 1.00 61.59 143 SER A C 1
ATOM 1121 O O . SER A 1 143 ? -19.730 15.219 2.277 1.00 61.59 143 SER A O 1
ATOM 1123 N N . ARG A 1 144 ? -17.981 14.317 3.346 1.00 59.31 144 ARG A N 1
ATOM 1124 C CA . ARG A 1 144 ? -18.031 15.226 4.508 1.00 59.31 144 ARG A CA 1
ATOM 1125 C C . ARG A 1 144 ? -17.472 16.628 4.235 1.00 59.31 144 ARG A C 1
ATOM 1127 O O . ARG A 1 144 ? -17.684 17.509 5.051 1.00 59.31 144 ARG A O 1
ATOM 1134 N N . PHE A 1 145 ? -16.764 16.831 3.122 1.00 56.75 145 PHE A N 1
ATOM 1135 C CA . PHE A 1 145 ? -16.196 18.130 2.729 1.00 56.75 145 PHE A CA 1
ATOM 1136 C C . PHE A 1 145 ? -17.120 18.962 1.813 1.00 56.75 145 PHE A C 1
ATOM 1138 O O . PHE A 1 145 ? -16.712 20.025 1.353 1.00 56.75 145 PHE A O 1
ATOM 1145 N N . LEU A 1 146 ? -18.344 18.489 1.540 1.00 45.50 146 LEU A N 1
ATOM 1146 C CA . LEU A 1 146 ? -19.375 19.187 0.754 1.00 45.50 146 LEU A CA 1
ATOM 1147 C C . LEU A 1 146 ? -20.687 19.361 1.545 1.00 45.50 146 LEU A C 1
ATOM 1149 O O . LEU A 1 146 ? -21.773 19.212 0.985 1.00 45.50 146 LEU A O 1
ATOM 1153 N N . ILE A 1 147 ? -20.581 19.657 2.843 1.00 43.00 147 ILE A N 1
ATOM 1154 C CA . ILE A 1 147 ? -21.673 20.207 3.659 1.00 43.00 147 ILE A CA 1
ATOM 1155 C C . ILE A 1 147 ? -21.115 21.403 4.421 1.00 43.00 147 ILE A C 1
ATOM 1157 O O . ILE A 1 147 ? -20.029 21.233 5.022 1.00 43.00 147 ILE A O 1
#

Radius of gyration: 16.69 Å; chains: 1; bounding box: 41×37×60 Å

Foldseek 3Di:
DDPDDDPDPPDDPCQPVNLLQLLQLCQQDLDHLQVSRPPVCNVVDDSVNNVVSLVVCLVCLQLLLVLLVVLLPVLDPPDDSVVLQVVHDDGDPSLCVVQVVPSPSSSSNNNSSVSLVSSCVVNVHDSSVSSVSSVVVSVVVVVVVPD

pLDDT: mean 78.67, std 14.37, range [34.19, 93.5]

Sequence (147 aa):
MSTGPPDVLPYVPLCTLVIVILLWSYLNGKRGLRNSIPGELSDDTTARSVARYLKRAKSVCLKTQQAIREVLIETKEPGPWEECFFSGLSPPESLIRRHRRDPSQAVTLWRALAMLLVGSEVLSASPCHLMARAREKAEQRKSRFLI